Protein 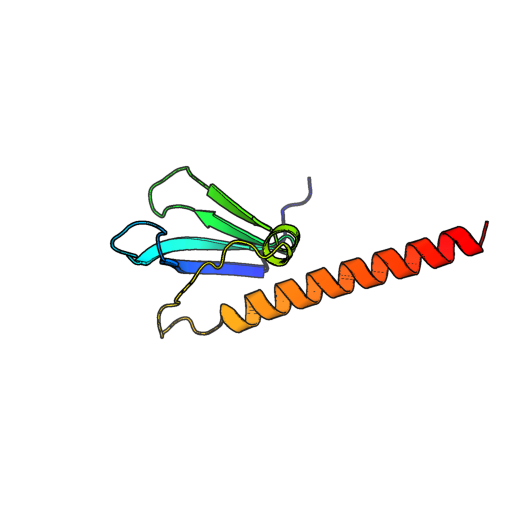AF-A0A091K7I7-F1 (afdb_monomer_lite)

Sequence (100 aa):
MSPEKVLREGVLEKRSGGLLQLWKKKRCLLTEKGLQLSEPKGSRRKELSFSRLKAGDHEIDFRCAQEDPGWNAEITMGLVRFKNQQAMQLVRARHSCRAG

Organism: Colius striatus (NCBI:txid57412)

Foldseek 3Di:
DPPFDFLDWDWKWKQDPDPVRDTAIWTWTQTLQAIWTHHPPDPDIDGDGLVNVPVPDDDIDIDDDPVDPDVVVSRVVSNVSNVVVVVVVVVVVVVVVVVD

Structure (mmCIF, N/CA/C/O backbone):
data_AF-A0A091K7I7-F1
#
_entry.id   AF-A0A091K7I7-F1
#
loop_
_atom_site.group_PDB
_atom_site.id
_atom_site.type_symbol
_atom_site.label_atom_id
_atom_site.label_alt_id
_atom_site.label_comp_id
_atom_site.label_asym_id
_atom_site.label_entity_id
_atom_site.label_seq_id
_atom_site.pdbx_PDB_ins_code
_atom_site.Cartn_x
_atom_site.Cartn_y
_atom_site.Cartn_z
_atom_site.occupancy
_atom_site.B_iso_or_equiv
_atom_site.auth_seq_id
_atom_site.auth_comp_id
_atom_site.auth_asym_id
_atom_site.auth_atom_id
_atom_site.pdbx_PDB_model_num
ATOM 1 N N . MET A 1 1 ? -9.934 8.476 -19.874 1.00 41.81 1 MET A N 1
ATOM 2 C CA . MET A 1 1 ? -9.198 7.971 -18.695 1.00 41.81 1 MET A CA 1
ATOM 3 C C . MET A 1 1 ? -9.710 6.568 -18.426 1.00 41.81 1 MET A C 1
ATOM 5 O O . MET A 1 1 ? -10.864 6.437 -18.045 1.00 41.81 1 MET A O 1
ATOM 9 N N . SER A 1 2 ? -8.934 5.526 -18.730 1.00 51.44 2 SER A N 1
ATOM 10 C CA . SER A 1 2 ? -9.323 4.157 -18.369 1.00 51.44 2 SER A CA 1
ATOM 11 C C . SER A 1 2 ? -9.383 4.035 -16.841 1.00 51.44 2 SER A C 1
ATOM 13 O O . SER A 1 2 ? -8.525 4.625 -16.175 1.00 51.44 2 SER A O 1
ATOM 15 N N . PRO A 1 3 ? -10.360 3.309 -16.273 1.00 68.94 3 PRO A N 1
ATOM 16 C CA . PRO A 1 3 ? -10.424 3.102 -14.832 1.00 68.94 3 PRO A CA 1
ATOM 17 C C . PRO A 1 3 ? -9.126 2.449 -14.338 1.00 68.94 3 PRO A C 1
ATOM 19 O O . PRO A 1 3 ? -8.584 1.547 -14.978 1.00 68.94 3 PRO A O 1
ATOM 22 N N . GLU A 1 4 ? -8.589 2.959 -13.230 1.00 80.75 4 GLU A N 1
ATOM 23 C CA . GLU A 1 4 ? -7.355 2.448 -12.637 1.00 80.75 4 GLU A CA 1
ATOM 24 C C . GLU A 1 4 ? -7.582 1.015 -12.144 1.00 80.75 4 GLU A C 1
ATOM 26 O O . GLU A 1 4 ? -8.516 0.750 -11.386 1.00 80.75 4 GLU A O 1
ATOM 31 N N . LYS A 1 5 ? -6.741 0.076 -12.591 1.00 88.94 5 LYS A N 1
ATOM 32 C CA . LYS A 1 5 ? -6.875 -1.331 -12.220 1.00 88.94 5 LYS A CA 1
ATOM 33 C C . LYS A 1 5 ? -6.562 -1.510 -10.735 1.00 88.94 5 LYS A C 1
ATOM 35 O O . LYS A 1 5 ? -5.422 -1.325 -10.304 1.00 88.94 5 LYS A O 1
ATOM 40 N N . VAL A 1 6 ? -7.578 -1.901 -9.973 1.00 92.88 6 VAL A N 1
ATOM 41 C CA . VAL A 1 6 ? -7.441 -2.280 -8.565 1.00 92.88 6 VAL A CA 1
ATOM 42 C C . VAL A 1 6 ? -6.942 -3.721 -8.500 1.00 92.88 6 VAL A C 1
ATOM 44 O O . VAL A 1 6 ? -7.554 -4.628 -9.058 1.00 92.88 6 VAL A O 1
ATOM 47 N N . LEU A 1 7 ? -5.798 -3.919 -7.849 1.00 93.00 7 LEU A N 1
ATOM 48 C CA . LEU A 1 7 ? -5.190 -5.227 -7.604 1.00 93.00 7 LEU A CA 1
ATOM 49 C C . LEU A 1 7 ? -5.729 -5.859 -6.316 1.00 93.00 7 LEU A C 1
ATOM 51 O O . LEU A 1 7 ? -5.906 -7.070 -6.258 1.00 93.00 7 LEU A O 1
ATOM 55 N N . ARG A 1 8 ? -5.990 -5.039 -5.290 1.00 93.06 8 ARG A N 1
ATOM 56 C CA . ARG A 1 8 ? -6.600 -5.459 -4.022 1.00 93.06 8 ARG A CA 1
ATOM 57 C C . ARG A 1 8 ? -7.302 -4.284 -3.351 1.00 93.06 8 ARG A C 1
ATOM 59 O O . ARG A 1 8 ? -6.792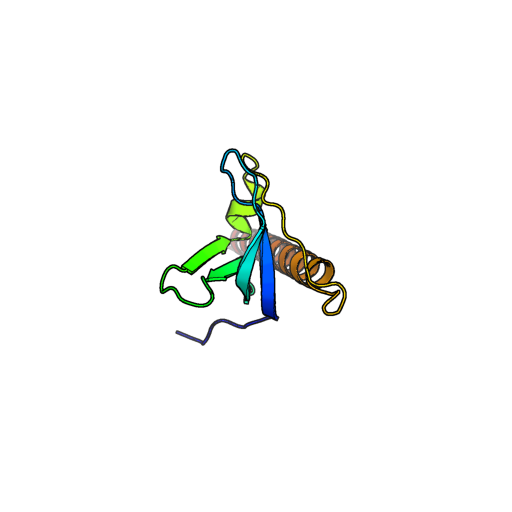 -3.164 -3.377 1.00 93.06 8 ARG A O 1
ATOM 66 N N . GLU A 1 9 ? -8.418 -4.560 -2.692 1.00 92.94 9 GLU A N 1
ATOM 67 C CA . GLU A 1 9 ? -9.117 -3.638 -1.797 1.00 92.94 9 GLU A CA 1
ATOM 68 C C . GLU A 1 9 ? -9.253 -4.259 -0.401 1.00 92.94 9 GLU A C 1
ATOM 70 O O . GLU A 1 9 ? -9.334 -5.478 -0.266 1.00 92.94 9 GLU A O 1
ATOM 75 N N . GLY A 1 10 ? -9.260 -3.428 0.642 1.00 91.50 10 GLY A N 1
ATOM 76 C CA . GLY A 1 10 ? -9.543 -3.871 2.008 1.00 91.50 10 GLY A CA 1
ATOM 77 C C . GLY A 1 10 ? -9.079 -2.871 3.060 1.00 91.50 10 GLY A C 1
ATOM 78 O O . GLY A 1 10 ? -9.053 -1.661 2.817 1.00 91.50 10 GLY A O 1
ATOM 79 N N . VAL A 1 11 ? -8.739 -3.361 4.253 1.00 91.31 11 VAL A N 1
ATOM 80 C CA . VAL A 1 11 ? -8.394 -2.517 5.406 1.00 91.31 11 VAL A CA 1
ATOM 81 C C . VAL A 1 11 ? -7.017 -2.876 5.951 1.00 91.31 11 VAL A C 1
ATOM 83 O O . VAL A 1 11 ? -6.746 -4.029 6.264 1.00 91.31 11 VAL A O 1
ATOM 86 N N . LEU A 1 12 ? -6.177 -1.858 6.140 1.00 92.25 12 LEU A N 1
ATOM 87 C CA . LEU A 1 12 ? -4.921 -1.965 6.883 1.00 92.25 12 LEU A CA 1
ATOM 88 C C . LEU A 1 12 ? -4.919 -0.996 8.055 1.00 92.25 12 LEU A C 1
ATOM 90 O O . LEU A 1 12 ? -5.492 0.094 7.995 1.00 92.25 12 LEU A O 1
ATOM 94 N N . GLU A 1 13 ? -4.218 -1.353 9.119 1.00 92.44 13 GLU A N 1
ATOM 95 C CA . GLU A 1 13 ? -3.904 -0.420 10.187 1.00 92.44 13 GLU A CA 1
ATOM 96 C C . GLU A 1 13 ? -2.530 0.190 9.940 1.00 92.44 13 GLU A C 1
ATOM 98 O O . GLU A 1 13 ? -1.527 -0.515 9.872 1.00 92.44 13 GLU A O 1
ATOM 103 N N . LYS A 1 14 ? -2.485 1.517 9.809 1.00 91.88 14 LYS A N 1
ATOM 104 C CA . LYS A 1 14 ? -1.244 2.270 9.620 1.00 91.88 14 LYS A CA 1
ATOM 105 C C . LYS A 1 14 ? -0.762 2.821 10.954 1.00 91.88 14 LYS A C 1
ATOM 107 O O . LYS A 1 14 ? -1.550 3.464 11.660 1.00 91.88 14 LYS A O 1
ATOM 112 N N . ARG A 1 15 ? 0.529 2.679 11.250 1.00 92.38 15 ARG A N 1
ATOM 113 C CA . ARG A 1 15 ? 1.152 3.347 12.398 1.00 92.38 15 ARG A CA 1
ATOM 114 C C . ARG A 1 15 ? 1.215 4.859 12.164 1.00 92.38 15 ARG A C 1
ATOM 116 O O . ARG A 1 15 ? 1.554 5.336 11.072 1.00 92.38 15 ARG A O 1
ATOM 123 N N . SER A 1 16 ? 0.794 5.643 13.151 1.00 88.94 16 SER A N 1
ATOM 124 C CA . SER A 1 16 ? 0.891 7.107 13.115 1.00 88.94 16 SER A CA 1
ATOM 125 C C . SER A 1 16 ? 2.287 7.574 13.523 1.00 88.94 16 SER A C 1
ATOM 127 O O . SER A 1 16 ? 2.896 6.964 14.383 1.00 88.94 16 SER A O 1
ATOM 129 N N . GLY A 1 17 ? 2.778 8.669 12.936 1.00 86.62 17 GLY A N 1
ATOM 130 C CA . GLY A 1 17 ? 4.109 9.219 13.241 1.00 86.62 17 GLY A CA 1
ATOM 131 C C . GLY A 1 17 ? 4.155 10.139 14.468 1.00 86.62 17 GLY A C 1
ATOM 132 O O . GLY A 1 17 ? 5.103 10.896 14.614 1.00 86.62 17 GLY A O 1
ATOM 133 N N . GLY A 1 18 ? 3.105 10.152 15.296 1.00 87.62 18 GLY A N 1
ATOM 134 C CA . GLY A 1 18 ? 3.048 10.975 16.510 1.00 87.62 18 GLY A CA 1
ATOM 135 C C . GLY A 1 18 ? 3.693 10.280 17.711 1.00 87.62 18 GLY A C 1
ATOM 136 O O . GLY A 1 18 ? 3.982 9.089 17.650 1.00 87.62 18 GLY A O 1
ATOM 137 N N . LEU A 1 19 ? 3.844 10.997 18.828 1.00 92.75 19 LEU A N 1
ATOM 138 C CA . LEU A 1 19 ? 4.481 10.493 20.059 1.00 92.75 19 LEU A CA 1
ATOM 139 C C . LEU A 1 19 ? 3.931 9.133 20.529 1.00 92.75 19 LEU A C 1
ATOM 141 O O . LEU A 1 19 ? 4.690 8.266 20.939 1.00 92.75 19 LEU A O 1
ATOM 145 N N . LEU A 1 20 ? 2.615 8.929 20.420 1.00 92.69 20 LEU A N 1
ATOM 146 C CA . LEU A 1 20 ? 1.942 7.709 20.881 1.00 92.69 20 LEU A CA 1
ATOM 147 C C . LEU A 1 20 ? 1.994 6.536 19.886 1.00 92.69 20 LEU A C 1
ATOM 149 O O . LEU A 1 20 ? 1.509 5.459 20.213 1.00 92.69 20 LEU A O 1
ATOM 153 N N . GLN A 1 21 ? 2.496 6.740 18.660 1.00 91.19 21 GLN A N 1
ATOM 154 C CA . GLN A 1 21 ? 2.648 5.695 17.631 1.00 91.19 21 GLN A CA 1
ATOM 155 C C . GLN A 1 21 ? 1.408 4.790 17.444 1.00 91.19 21 GLN A C 1
ATOM 157 O O . GLN A 1 21 ? 1.504 3.587 17.213 1.00 91.19 21 GLN A O 1
ATOM 162 N N . LEU A 1 22 ? 0.207 5.376 17.526 1.00 92.62 22 LEU A N 1
ATOM 163 C CA . LEU A 1 22 ? -1.060 4.638 17.482 1.00 92.62 22 LEU A CA 1
ATOM 164 C C . LEU A 1 22 ? -1.329 4.029 16.103 1.00 92.62 22 LEU A C 1
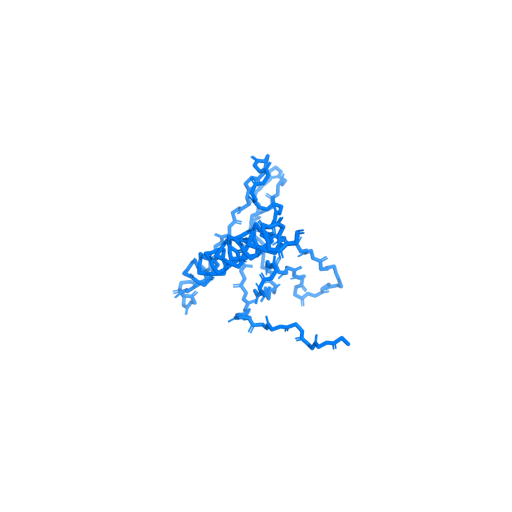ATOM 166 O O . LEU A 1 22 ? -1.025 4.644 15.074 1.00 92.62 22 LEU A O 1
ATOM 170 N N . TRP A 1 23 ? -2.000 2.879 16.093 1.00 92.94 23 TRP A N 1
ATOM 171 C CA . TRP A 1 23 ? -2.481 2.198 14.893 1.00 92.94 23 TRP A CA 1
ATOM 172 C C . TRP A 1 23 ? -3.863 2.711 14.495 1.00 92.94 23 TRP A C 1
ATOM 174 O O . TRP A 1 23 ? -4.773 2.784 15.319 1.00 92.94 23 TRP A O 1
ATOM 184 N N . LYS A 1 24 ? -4.030 3.096 13.227 1.00 91.00 24 LYS A N 1
ATOM 185 C CA . LYS A 1 24 ? -5.297 3.634 12.712 1.00 91.00 24 LYS A CA 1
ATOM 186 C C . LYS A 1 24 ? -5.739 2.865 11.478 1.00 91.00 24 LYS A C 1
ATOM 188 O O . LYS A 1 24 ? -4.996 2.823 10.498 1.00 91.00 24 LYS A O 1
ATOM 193 N N . LYS A 1 25 ? -6.967 2.342 11.499 1.00 91.38 25 LYS A N 1
ATOM 194 C CA . LYS A 1 25 ? -7.601 1.695 10.341 1.00 91.38 25 LYS A CA 1
ATOM 195 C C . LYS A 1 25 ? -7.688 2.662 9.158 1.00 91.38 25 LYS A C 1
ATOM 197 O O . LYS A 1 25 ? -8.091 3.816 9.318 1.00 91.38 25 LYS A O 1
ATOM 202 N N . LYS A 1 26 ? -7.319 2.179 7.977 1.00 92.06 26 LYS A N 1
ATOM 203 C CA . LYS A 1 26 ? -7.424 2.856 6.683 1.00 92.06 26 LYS A CA 1
ATOM 204 C C . LYS A 1 26 ? -8.108 1.922 5.706 1.00 92.06 26 LYS A C 1
ATOM 206 O O . LYS A 1 26 ? -7.813 0.732 5.695 1.00 92.06 26 LYS A O 1
ATOM 211 N N . ARG A 1 27 ? -8.981 2.474 4.868 1.00 92.69 27 ARG A N 1
ATOM 212 C CA . ARG A 1 27 ? -9.394 1.791 3.643 1.00 92.69 27 ARG A CA 1
ATOM 213 C C . ARG A 1 27 ? -8.270 1.904 2.627 1.00 92.69 27 ARG A C 1
ATOM 215 O O . ARG A 1 27 ? -7.729 2.996 2.427 1.00 92.69 27 ARG A O 1
ATOM 222 N N . CYS A 1 28 ? -7.933 0.780 2.024 1.00 92.94 28 CYS A N 1
ATOM 223 C CA . CYS A 1 28 ? -6.754 0.597 1.206 1.00 92.94 28 CYS A CA 1
ATOM 224 C C . CYS A 1 28 ? -7.153 0.104 -0.179 1.00 92.94 28 CYS A C 1
ATOM 226 O O . CYS A 1 28 ? -7.883 -0.876 -0.297 1.00 92.94 28 CYS A O 1
ATOM 228 N N . LEU A 1 29 ? -6.627 0.766 -1.207 1.00 94.25 29 LEU A N 1
ATOM 229 C CA . LEU A 1 29 ? -6.708 0.322 -2.594 1.00 94.25 29 LEU A CA 1
ATOM 230 C C . LEU A 1 29 ? -5.288 0.169 -3.124 1.00 94.25 29 LEU A C 1
ATOM 232 O O . LEU A 1 29 ? -4.544 1.148 -3.208 1.00 94.25 29 LEU A O 1
ATOM 236 N N . LEU A 1 30 ? -4.905 -1.060 -3.446 1.00 94.56 30 LEU A N 1
ATOM 237 C CA . LEU A 1 30 ? -3.657 -1.355 -4.130 1.00 94.56 30 LEU A CA 1
ATOM 238 C C . LEU A 1 30 ? -3.896 -1.282 -5.635 1.00 94.56 30 LEU A C 1
ATOM 240 O O . LEU A 1 30 ? -4.761 -1.982 -6.158 1.00 94.56 30 LEU A O 1
ATOM 244 N N . THR A 1 31 ? -3.111 -0.470 -6.329 1.00 94.44 31 THR A N 1
ATOM 245 C CA . THR A 1 31 ? -3.141 -0.330 -7.787 1.00 94.44 31 THR A CA 1
ATOM 246 C C . THR A 1 31 ? -1.761 -0.622 -8.367 1.00 94.44 31 THR A C 1
ATOM 248 O O . THR A 1 31 ? -0.791 -0.849 -7.642 1.00 94.44 31 THR A O 1
ATOM 251 N N . GLU A 1 32 ? -1.642 -0.602 -9.693 1.00 91.25 32 GLU A N 1
ATOM 252 C CA . GLU A 1 32 ? -0.343 -0.752 -10.363 1.00 91.25 32 GLU A CA 1
ATOM 253 C C . GLU A 1 32 ? 0.630 0.404 -10.060 1.00 91.25 32 GLU A C 1
ATOM 255 O O . GLU A 1 32 ? 1.841 0.249 -10.219 1.00 91.25 32 GLU A O 1
ATOM 260 N N . LYS A 1 33 ? 0.124 1.554 -9.592 1.00 90.88 33 LYS A N 1
ATOM 261 C CA . LYS A 1 33 ? 0.933 2.736 -9.258 1.00 90.88 33 LYS A CA 1
ATOM 262 C C . LYS A 1 33 ? 1.391 2.760 -7.802 1.00 90.88 33 LYS A C 1
ATOM 264 O O . LYS A 1 33 ? 2.424 3.364 -7.499 1.00 90.88 33 LYS A O 1
ATOM 269 N N . GLY A 1 34 ? 0.645 2.125 -6.900 1.00 92.88 34 GLY A N 1
ATOM 270 C CA . GLY A 1 34 ? 0.968 2.087 -5.479 1.00 92.88 34 GLY A CA 1
ATOM 271 C C . GLY A 1 34 ? -0.240 1.829 -4.588 1.00 92.88 34 GLY A C 1
ATOM 272 O O . GLY A 1 34 ? -1.242 1.258 -5.010 1.00 92.88 34 GLY A O 1
ATOM 273 N N . LEU A 1 35 ? -0.130 2.246 -3.327 1.00 93.25 35 LEU A N 1
ATOM 274 C CA . LEU A 1 35 ? -1.149 2.031 -2.303 1.00 93.25 35 LEU A CA 1
ATOM 275 C C . LEU A 1 35 ? -1.863 3.344 -1.969 1.00 93.25 35 LEU A C 1
ATOM 277 O O . LEU A 1 35 ? -1.256 4.288 -1.459 1.00 93.25 35 LEU A O 1
ATOM 281 N N . GLN A 1 36 ? -3.168 3.402 -2.210 1.00 93.62 36 GLN A N 1
ATOM 282 C CA . GLN A 1 36 ? -4.016 4.514 -1.795 1.00 93.62 36 GLN A CA 1
ATOM 283 C C . GLN A 1 36 ? -4.623 4.215 -0.423 1.00 93.62 36 GLN A C 1
ATOM 285 O O . GLN A 1 36 ? -5.208 3.158 -0.203 1.00 93.62 36 GLN A O 1
ATOM 290 N N . LEU A 1 37 ? -4.501 5.166 0.498 1.00 92.88 37 LEU A N 1
ATOM 291 C CA . LEU A 1 37 ? -5.020 5.106 1.859 1.00 92.88 37 LEU A CA 1
ATOM 292 C C . LEU A 1 37 ? -6.106 6.162 2.031 1.00 92.88 37 LEU A C 1
ATOM 294 O O . LEU A 1 37 ? -5.883 7.333 1.729 1.00 92.88 37 LEU A O 1
ATOM 298 N N . SER A 1 38 ? -7.257 5.785 2.572 1.00 92.81 38 SER A N 1
ATOM 299 C CA . SER A 1 38 ? -8.332 6.716 2.918 1.00 92.81 38 SER A CA 1
ATOM 300 C C . SER A 1 38 ? -8.862 6.458 4.323 1.00 92.81 38 SER A C 1
ATOM 302 O O . SER A 1 38 ? -8.807 5.340 4.842 1.00 92.81 38 SER A O 1
ATOM 304 N N . GLU A 1 39 ? -9.352 7.512 4.971 1.00 86.50 39 GLU A N 1
ATOM 305 C CA . GLU A 1 39 ? -10.017 7.368 6.265 1.00 86.50 39 GLU A CA 1
ATOM 306 C C . GLU A 1 39 ? -11.371 6.653 6.101 1.00 86.50 39 GLU A C 1
ATOM 308 O O . GLU A 1 39 ? -12.123 6.969 5.174 1.00 86.50 39 GLU A O 1
ATOM 313 N N . PRO A 1 40 ? -11.760 5.758 7.030 1.00 78.00 40 PRO A N 1
ATOM 314 C CA . PRO A 1 40 ? -13.067 5.104 6.996 1.00 78.00 40 PRO A CA 1
ATOM 315 C C . PRO A 1 40 ? -14.270 6.064 7.046 1.00 78.00 40 PRO A C 1
ATOM 317 O O . PRO A 1 40 ? -15.369 5.712 6.620 1.00 78.00 40 PRO A O 1
ATOM 320 N N . LYS A 1 41 ? -14.078 7.282 7.559 1.00 78.38 41 LYS A N 1
ATOM 321 C CA . LYS A 1 41 ? -15.126 8.308 7.688 1.00 78.38 41 LYS A CA 1
ATOM 322 C C . LYS A 1 41 ? -14.684 9.687 7.178 1.00 78.38 41 LYS A C 1
ATOM 324 O O . LYS A 1 41 ? -15.260 10.691 7.572 1.00 78.38 41 LYS A O 1
ATOM 329 N N . GLY A 1 42 ? -13.637 9.761 6.352 1.00 71.44 42 GLY A N 1
ATOM 330 C CA . GLY A 1 42 ? -13.072 11.038 5.905 1.00 71.44 42 GLY A CA 1
ATOM 331 C C . GLY A 1 42 ? -12.813 11.090 4.404 1.00 71.44 42 GLY A C 1
ATOM 332 O O . GLY A 1 42 ? -12.603 10.066 3.762 1.00 71.44 42 GLY A O 1
ATOM 333 N N . SER A 1 43 ? -12.783 12.307 3.858 1.00 73.19 43 SER A N 1
ATOM 334 C CA . SER A 1 43 ? -12.482 12.579 2.445 1.00 73.19 43 SER A CA 1
ATOM 335 C C . SER A 1 43 ? -10.984 12.554 2.125 1.00 73.19 43 SER A C 1
ATOM 337 O O . SER A 1 43 ? -10.592 12.511 0.959 1.00 73.19 43 SER A O 1
ATOM 339 N N . ARG A 1 44 ? -10.116 12.575 3.147 1.00 80.31 44 ARG A N 1
ATOM 340 C CA . ARG A 1 44 ? -8.666 12.634 2.951 1.00 80.31 44 ARG A CA 1
ATOM 341 C C . ARG A 1 44 ? -8.148 11.289 2.433 1.00 80.31 44 ARG A C 1
ATOM 343 O O . ARG A 1 44 ? -8.113 10.299 3.167 1.00 80.31 44 ARG A O 1
ATOM 350 N N . ARG A 1 45 ? -7.705 11.290 1.174 1.00 86.19 45 ARG A N 1
ATOM 351 C CA . ARG A 1 45 ? -6.985 10.193 0.518 1.00 86.19 45 ARG A CA 1
ATOM 352 C C . ARG A 1 45 ? -5.500 10.546 0.420 1.00 86.19 45 ARG A C 1
ATOM 354 O O . ARG A 1 45 ? -5.150 11.681 0.108 1.00 86.19 45 ARG A O 1
ATOM 361 N N . LYS A 1 46 ? -4.623 9.589 0.703 1.00 89.38 46 LYS A N 1
ATOM 362 C CA . LYS A 1 46 ? -3.171 9.714 0.552 1.00 89.38 46 LYS A CA 1
ATOM 363 C C . LYS A 1 46 ? -2.655 8.565 -0.296 1.00 89.38 46 LYS A C 1
ATOM 365 O O . LYS A 1 46 ? -2.953 7.415 -0.007 1.00 89.38 46 LYS A O 1
ATOM 370 N N . GLU A 1 47 ? -1.867 8.882 -1.312 1.00 90.62 47 GLU A N 1
ATOM 371 C CA . GLU A 1 47 ? -1.239 7.890 -2.177 1.00 90.62 47 GLU A CA 1
ATOM 372 C C . GLU A 1 47 ? 0.225 7.676 -1.785 1.00 90.62 47 GLU A C 1
ATOM 374 O O . GLU A 1 47 ? 0.999 8.626 -1.618 1.00 90.62 47 GLU A O 1
ATOM 379 N N . LEU A 1 48 ? 0.589 6.408 -1.632 1.00 90.44 48 LEU A N 1
ATOM 380 C CA . LEU A 1 48 ? 1.951 5.926 -1.469 1.00 90.44 48 LEU A CA 1
ATOM 381 C C . LEU A 1 48 ? 2.361 5.256 -2.780 1.00 90.44 48 LEU A C 1
ATOM 383 O O . LEU A 1 48 ? 2.161 4.056 -2.966 1.00 90.44 48 LEU A O 1
ATOM 387 N N . SER A 1 49 ? 2.883 6.048 -3.715 1.00 90.94 49 SER A N 1
ATOM 388 C CA . SER A 1 49 ? 3.300 5.525 -5.015 1.00 90.94 49 SER A CA 1
ATOM 389 C C . SER A 1 49 ? 4.546 4.650 -4.884 1.00 90.94 49 SER A C 1
ATOM 391 O O . SER A 1 49 ? 5.458 4.953 -4.107 1.00 90.94 49 SER A O 1
ATOM 393 N N . PHE A 1 50 ? 4.630 3.590 -5.688 1.00 89.94 50 PHE A N 1
ATOM 394 C CA . PHE A 1 50 ? 5.801 2.712 -5.710 1.00 89.94 50 PHE A CA 1
ATOM 395 C C . PHE A 1 50 ? 7.087 3.454 -6.081 1.00 89.94 50 PHE A C 1
ATOM 397 O O . PHE A 1 50 ? 8.156 3.100 -5.589 1.00 89.94 50 PHE A O 1
ATOM 404 N N . SER A 1 51 ? 6.996 4.515 -6.887 1.00 87.31 51 SER A N 1
ATOM 405 C CA . SER A 1 51 ? 8.131 5.390 -7.191 1.00 87.31 51 SER A CA 1
ATOM 406 C C . SER A 1 51 ? 8.690 6.063 -5.934 1.00 87.31 51 SER A C 1
ATOM 408 O O . SER A 1 51 ? 9.903 6.118 -5.760 1.00 87.31 51 SER A O 1
ATOM 410 N N . ARG A 1 52 ? 7.817 6.553 -5.039 1.00 82.44 52 ARG A N 1
ATOM 411 C CA . ARG A 1 52 ? 8.217 7.287 -3.827 1.00 82.44 52 ARG A CA 1
ATOM 412 C C . ARG A 1 52 ? 8.649 6.356 -2.695 1.00 82.44 52 ARG A C 1
ATOM 414 O O . ARG A 1 52 ? 9.529 6.722 -1.927 1.00 82.44 52 ARG A O 1
ATOM 421 N N . LEU A 1 53 ? 8.097 5.143 -2.631 1.00 75.38 53 LEU A N 1
ATOM 422 C CA . LEU A 1 53 ? 8.521 4.119 -1.665 1.00 75.38 53 LEU A CA 1
ATOM 423 C C . LEU A 1 53 ? 9.993 3.702 -1.837 1.00 75.38 53 LEU A C 1
ATOM 425 O O . LEU A 1 53 ? 10.588 3.185 -0.902 1.00 75.38 53 LEU A O 1
ATOM 429 N N . LYS A 1 54 ? 10.603 3.953 -3.003 1.00 64.62 54 LYS A N 1
ATOM 430 C CA . LYS A 1 54 ? 12.034 3.708 -3.230 1.00 64.62 54 LYS A CA 1
ATOM 431 C C . LYS A 1 54 ? 12.965 4.804 -2.705 1.00 64.62 54 LYS A C 1
ATOM 433 O O . LYS A 1 54 ? 14.162 4.559 -2.633 1.00 64.62 54 LYS A O 1
ATOM 438 N N . ALA A 1 55 ? 12.446 5.992 -2.395 1.00 59.72 55 ALA A N 1
ATOM 439 C CA . ALA A 1 55 ? 13.257 7.177 -2.104 1.00 59.72 55 ALA A CA 1
ATOM 440 C C . ALA A 1 55 ? 13.695 7.302 -0.630 1.00 59.72 55 ALA A C 1
ATOM 442 O O . ALA A 1 55 ? 14.365 8.259 -0.281 1.00 59.72 55 ALA A O 1
ATOM 443 N N . GLY A 1 56 ? 13.358 6.324 0.217 1.00 61.09 56 GLY A N 1
ATOM 444 C CA . GLY A 1 56 ? 14.230 5.912 1.321 1.00 61.09 56 GLY A CA 1
ATOM 445 C C . GLY A 1 56 ? 14.241 6.695 2.634 1.00 61.09 56 GLY A C 1
ATOM 446 O O . GLY A 1 56 ? 14.834 6.179 3.569 1.00 61.09 56 GLY A O 1
ATOM 447 N N . ASP A 1 57 ? 13.570 7.838 2.780 1.00 58.66 57 ASP A N 1
ATOM 448 C CA . ASP A 1 57 ? 13.751 8.610 4.029 1.00 58.66 57 ASP A CA 1
ATOM 449 C C . ASP A 1 57 ? 12.716 8.329 5.129 1.00 58.66 57 ASP A C 1
ATOM 451 O O . ASP A 1 57 ? 12.886 8.787 6.255 1.00 58.66 57 ASP A O 1
ATOM 455 N N . HIS A 1 58 ? 11.613 7.632 4.835 1.00 69.69 58 HIS A N 1
ATOM 456 C CA . HIS A 1 58 ? 10.546 7.375 5.813 1.00 69.69 58 HIS A CA 1
ATOM 457 C C . HIS A 1 58 ? 9.948 5.974 5.655 1.00 69.69 58 HIS A C 1
ATOM 459 O O . HIS A 1 58 ? 9.258 5.685 4.674 1.00 69.69 58 HIS A O 1
ATOM 465 N N . GLU A 1 59 ? 10.151 5.133 6.667 1.00 79.31 59 GLU A N 1
ATOM 466 C CA . GLU A 1 59 ? 9.459 3.855 6.811 1.00 79.31 59 GLU A CA 1
ATOM 467 C C . GLU A 1 59 ? 8.025 4.071 7.324 1.00 79.31 59 GLU A C 1
ATOM 469 O O . GLU A 1 59 ? 7.747 4.965 8.130 1.00 79.31 59 GLU A O 1
ATOM 474 N N . ILE A 1 60 ? 7.078 3.278 6.815 1.00 84.88 60 ILE A N 1
ATOM 475 C CA . ILE A 1 60 ? 5.682 3.304 7.257 1.00 84.88 60 ILE A CA 1
ATOM 476 C C . ILE A 1 60 ? 5.245 1.880 7.560 1.00 84.88 60 ILE A C 1
ATOM 478 O O . ILE A 1 60 ? 5.109 1.068 6.648 1.00 84.88 60 ILE A O 1
ATOM 482 N N . ASP A 1 61 ? 4.918 1.625 8.821 1.00 89.56 61 ASP A N 1
ATOM 483 C CA . ASP A 1 61 ? 4.435 0.318 9.2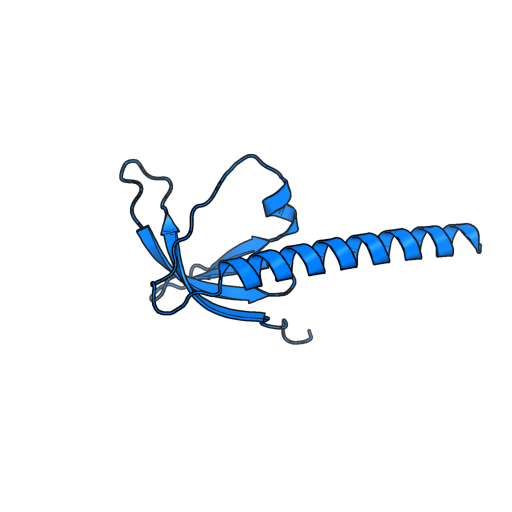41 1.00 89.56 61 ASP A CA 1
ATOM 484 C C . ASP A 1 61 ? 2.938 0.154 9.019 1.00 89.56 61 ASP A C 1
ATOM 486 O O . ASP A 1 61 ? 2.112 1.029 9.333 1.00 89.56 61 ASP A O 1
ATOM 490 N N . PHE A 1 62 ? 2.606 -1.036 8.536 1.00 91.31 62 PHE A N 1
ATOM 491 C CA . PHE A 1 62 ? 1.251 -1.521 8.379 1.00 91.31 62 PHE A CA 1
ATOM 492 C C . PHE A 1 62 ? 1.099 -2.845 9.113 1.00 91.31 62 PHE A C 1
ATOM 494 O O . PHE A 1 62 ? 2.009 -3.669 9.122 1.00 91.31 62 PHE A O 1
ATOM 501 N N . ARG A 1 63 ? -0.086 -3.068 9.677 1.00 90.25 63 ARG A N 1
ATOM 502 C CA . ARG A 1 63 ? -0.519 -4.386 10.140 1.00 90.25 63 ARG A CA 1
ATOM 503 C C . ARG A 1 63 ? -1.873 -4.729 9.525 1.00 90.25 63 ARG A C 1
ATOM 505 O O . ARG A 1 63 ? -2.699 -3.842 9.290 1.00 90.25 63 ARG A O 1
ATOM 512 N N . CYS A 1 64 ? -2.070 -6.009 9.235 1.00 85.06 64 CYS A N 1
ATOM 513 C CA . CYS A 1 64 ? -3.342 -6.564 8.783 1.00 85.06 64 CYS A CA 1
ATOM 514 C C . CYS A 1 64 ? -4.037 -7.277 9.948 1.00 85.06 64 CYS A C 1
ATOM 516 O O . CYS A 1 64 ? -3.387 -7.678 10.916 1.00 85.06 64 CYS A O 1
ATOM 518 N N . ALA A 1 65 ? -5.361 -7.417 9.865 1.00 75.50 65 ALA A N 1
ATOM 519 C CA . ALA A 1 65 ? -6.068 -8.342 10.742 1.00 75.50 65 ALA A CA 1
ATOM 520 C C . ALA A 1 65 ? -5.620 -9.773 10.409 1.00 75.50 65 ALA A C 1
ATOM 522 O O . ALA A 1 65 ? -5.391 -10.088 9.243 1.00 75.50 65 ALA A O 1
ATOM 523 N N . GLN A 1 66 ? -5.508 -10.635 11.421 1.00 66.56 66 GLN A N 1
ATOM 524 C CA . GLN A 1 66 ? -5.012 -12.009 11.266 1.00 66.56 66 GLN A CA 1
ATOM 525 C C . GLN A 1 66 ? -5.853 -12.847 10.281 1.00 66.56 66 GLN A C 1
ATOM 527 O O . GLN A 1 66 ? -5.352 -13.799 9.694 1.00 66.56 66 GLN A O 1
ATOM 532 N N . GLU A 1 67 ? -7.105 -12.445 10.065 1.00 66.62 67 GLU A N 1
ATOM 533 C CA . GLU A 1 67 ? -8.084 -13.064 9.166 1.00 66.62 67 GLU A CA 1
ATOM 534 C C . GLU A 1 67 ? -7.972 -12.592 7.699 1.00 66.62 67 GLU A C 1
ATOM 536 O O . GLU A 1 67 ? -8.604 -13.175 6.824 1.00 66.62 67 GLU A O 1
ATOM 541 N N . ASP A 1 68 ? -7.141 -11.581 7.401 1.00 72.19 68 ASP A N 1
ATOM 542 C CA . ASP A 1 68 ? -6.852 -11.103 6.034 1.00 72.19 68 ASP A CA 1
ATOM 543 C C . ASP A 1 68 ? -5.337 -11.166 5.691 1.00 72.19 68 ASP A C 1
ATOM 545 O O . ASP A 1 68 ? -4.708 -10.147 5.359 1.00 72.19 68 ASP A O 1
ATOM 549 N N . PRO A 1 69 ? -4.695 -12.353 5.787 1.00 67.12 69 PRO A N 1
ATOM 550 C CA . PRO A 1 69 ? -3.278 -12.523 5.499 1.00 67.12 69 PRO A CA 1
ATOM 551 C C . PRO A 1 69 ? -3.059 -12.593 3.983 1.00 67.12 69 PRO A C 1
ATOM 553 O O . PRO A 1 69 ? -3.186 -13.630 3.342 1.00 67.12 69 PRO A O 1
ATOM 556 N N . GLY A 1 70 ? -2.711 -11.468 3.369 1.00 88.06 70 GLY A N 1
ATOM 557 C CA . GLY A 1 70 ? -2.309 -11.465 1.956 1.00 88.06 70 GLY A CA 1
ATOM 558 C C . GLY A 1 70 ? -1.773 -10.137 1.443 1.00 88.06 70 GLY A C 1
ATOM 559 O O . GLY A 1 70 ? -1.141 -10.089 0.389 1.00 88.06 70 GLY A O 1
ATOM 560 N N . TRP A 1 71 ? -1.958 -9.061 2.206 1.00 91.88 71 TRP A N 1
ATOM 561 C CA . TRP A 1 71 ? -1.460 -7.735 1.857 1.00 91.88 71 TRP A CA 1
ATOM 562 C C . TRP A 1 71 ? 0.041 -7.701 1.579 1.00 91.88 71 TRP A C 1
ATOM 564 O O . TRP A 1 71 ? 0.449 -7.112 0.583 1.00 91.88 71 TRP A O 1
ATOM 574 N N . ASN A 1 72 ? 0.859 -8.376 2.390 1.00 89.19 72 ASN A N 1
ATOM 575 C CA . ASN A 1 72 ? 2.308 -8.409 2.179 1.00 89.19 72 ASN A CA 1
ATOM 576 C C . ASN A 1 72 ? 2.681 -9.027 0.826 1.00 89.19 72 ASN A C 1
ATOM 578 O O . ASN A 1 72 ? 3.523 -8.474 0.117 1.00 89.19 72 ASN A O 1
ATOM 582 N N . ALA A 1 73 ? 2.038 -10.136 0.446 1.00 91.56 73 ALA A N 1
ATOM 583 C CA . ALA A 1 73 ? 2.287 -10.799 -0.830 1.00 91.56 73 ALA A CA 1
ATOM 584 C C . ALA A 1 73 ? 1.84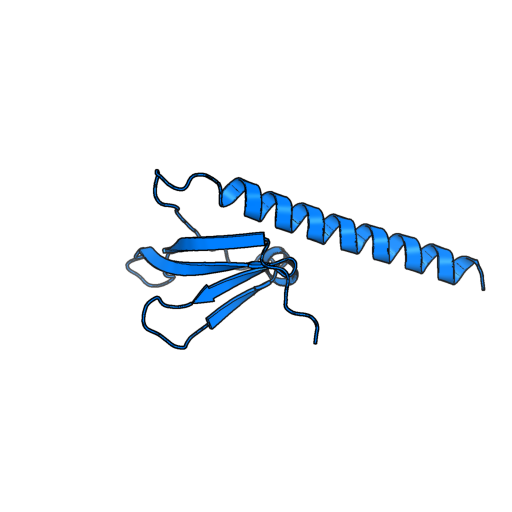2 -9.918 -2.005 1.00 91.56 73 ALA A C 1
ATOM 586 O O . ALA A 1 73 ? 2.612 -9.709 -2.940 1.00 91.56 73 ALA A O 1
ATOM 587 N N . GLU A 1 74 ? 0.646 -9.332 -1.930 1.00 93.19 74 GLU A N 1
ATOM 588 C CA . GLU A 1 74 ? 0.113 -8.488 -3.005 1.00 93.19 74 GLU A CA 1
ATOM 589 C C . GLU A 1 74 ? 0.892 -7.183 -3.178 1.00 93.19 74 GLU A C 1
ATOM 591 O O . GLU A 1 74 ? 1.207 -6.800 -4.305 1.00 93.19 74 GLU A O 1
ATOM 596 N N . ILE A 1 75 ? 1.273 -6.514 -2.085 1.00 91.75 75 ILE A N 1
ATOM 597 C CA . ILE A 1 75 ? 2.112 -5.307 -2.135 1.00 91.75 75 ILE A CA 1
ATOM 598 C C . ILE A 1 75 ? 3.480 -5.648 -2.733 1.00 91.75 75 ILE A C 1
ATOM 600 O O . ILE A 1 75 ? 3.947 -4.951 -3.638 1.00 91.75 75 ILE A O 1
ATOM 604 N N . THR A 1 76 ? 4.101 -6.740 -2.273 1.00 91.81 76 THR A N 1
ATOM 605 C CA . THR A 1 76 ? 5.374 -7.234 -2.820 1.00 91.81 76 THR A CA 1
ATOM 606 C C . THR A 1 76 ? 5.254 -7.499 -4.317 1.00 91.81 76 THR A C 1
ATOM 608 O O . THR A 1 76 ? 6.072 -7.019 -5.103 1.00 91.81 76 THR A O 1
ATOM 611 N N . MET A 1 77 ? 4.204 -8.203 -4.737 1.00 93.94 77 MET A N 1
ATOM 612 C CA . MET A 1 77 ? 3.980 -8.533 -6.140 1.00 93.94 77 MET A CA 1
ATOM 613 C C . MET A 1 77 ? 3.683 -7.290 -6.987 1.00 93.94 77 MET A C 1
ATOM 615 O O . MET A 1 77 ? 4.182 -7.174 -8.106 1.00 93.94 77 MET A O 1
ATOM 619 N N . GLY A 1 78 ? 2.930 -6.325 -6.454 1.00 92.12 78 GLY A N 1
ATOM 620 C CA . GLY A 1 78 ? 2.708 -5.020 -7.078 1.00 92.12 78 GLY A CA 1
ATOM 621 C C . GLY A 1 78 ? 4.021 -4.277 -7.331 1.00 92.12 78 GLY A C 1
ATOM 622 O O . GLY A 1 78 ? 4.268 -3.821 -8.449 1.00 92.12 78 GLY A O 1
ATOM 623 N N . LEU A 1 79 ? 4.918 -4.246 -6.340 1.00 91.50 79 LEU A N 1
ATOM 624 C CA . LEU A 1 79 ? 6.237 -3.628 -6.477 1.00 91.50 79 LEU A CA 1
ATOM 625 C C . LEU A 1 79 ? 7.113 -4.348 -7.515 1.00 91.50 79 LEU A C 1
ATOM 627 O O . LEU A 1 79 ? 7.801 -3.690 -8.298 1.00 91.50 79 LEU A O 1
ATOM 631 N N . VAL A 1 80 ? 7.097 -5.685 -7.537 1.00 93.69 80 VAL A N 1
ATOM 632 C CA . VAL A 1 80 ? 7.824 -6.488 -8.535 1.00 93.69 80 VAL A CA 1
ATOM 633 C C . VAL A 1 80 ? 7.314 -6.186 -9.943 1.00 93.69 80 VAL A C 1
ATOM 635 O O . VAL A 1 80 ? 8.112 -5.859 -10.822 1.00 93.69 80 VAL A O 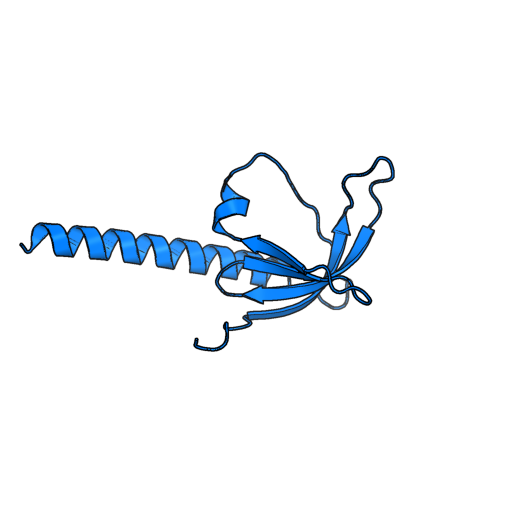1
ATOM 638 N N . ARG A 1 81 ? 5.992 -6.206 -10.155 1.00 93.19 81 ARG A N 1
ATOM 639 C CA . ARG A 1 81 ? 5.369 -5.860 -11.446 1.00 93.19 81 ARG A CA 1
ATOM 640 C C . ARG A 1 81 ? 5.773 -4.456 -11.899 1.00 93.19 81 ARG A C 1
ATOM 642 O O . ARG A 1 81 ? 6.220 -4.292 -13.032 1.00 93.19 81 ARG A O 1
ATOM 649 N N . PHE A 1 82 ? 5.707 -3.474 -11.001 1.00 92.19 82 PHE A N 1
ATOM 650 C CA . PHE A 1 82 ? 6.102 -2.091 -11.278 1.00 92.19 82 PHE A CA 1
ATOM 651 C C . PHE A 1 82 ? 7.582 -1.959 -11.683 1.00 92.19 82 PHE A C 1
ATOM 653 O O . PHE A 1 82 ? 7.925 -1.212 -12.605 1.00 92.19 82 PHE A O 1
ATOM 660 N N . LYS A 1 83 ? 8.487 -2.691 -11.020 1.00 92.00 83 LYS A N 1
ATOM 661 C CA . LYS A 1 83 ? 9.915 -2.721 -11.382 1.00 92.00 83 LYS A CA 1
ATOM 662 C C . LYS A 1 83 ? 10.142 -3.386 -12.742 1.00 92.00 83 LYS A C 1
ATOM 664 O O . LYS A 1 83 ? 10.897 -2.855 -13.554 1.00 92.00 83 LYS A O 1
ATOM 669 N N . ASN A 1 84 ? 9.459 -4.496 -13.010 1.00 94.81 84 ASN A N 1
ATOM 670 C CA . ASN A 1 84 ? 9.576 -5.222 -14.274 1.00 94.81 84 ASN A CA 1
ATOM 671 C C . ASN A 1 84 ? 9.078 -4.384 -15.460 1.00 94.81 84 ASN A C 1
ATOM 673 O O . ASN A 1 84 ? 9.716 -4.362 -16.510 1.00 94.81 84 ASN A O 1
ATOM 677 N N . GLN A 1 85 ? 7.982 -3.639 -15.286 1.00 92.62 85 GLN A N 1
ATOM 678 C CA . GLN A 1 85 ? 7.471 -2.717 -16.305 1.00 92.62 85 GLN A CA 1
ATOM 679 C C . GLN A 1 85 ? 8.487 -1.619 -16.653 1.00 92.62 85 GLN A C 1
ATOM 681 O O . GLN A 1 85 ? 8.728 -1.371 -17.833 1.00 92.62 85 GLN A O 1
ATOM 686 N N . GLN A 1 86 ? 9.132 -1.009 -15.655 1.00 91.69 86 GLN A N 1
ATOM 687 C CA . GLN A 1 86 ? 10.183 -0.009 -15.893 1.00 91.69 86 GLN A CA 1
ATOM 688 C C . GLN A 1 86 ? 11.394 -0.597 -16.621 1.00 91.69 86 GLN A C 1
ATOM 690 O O . GLN A 1 86 ? 11.897 0.013 -17.562 1.00 91.69 86 GLN A O 1
ATOM 695 N N . ALA A 1 87 ? 11.843 -1.791 -16.226 1.00 94.12 87 ALA A N 1
ATOM 696 C CA . ALA A 1 87 ? 12.952 -2.466 -16.897 1.00 94.12 87 ALA A CA 1
ATOM 697 C C . ALA A 1 87 ? 12.631 -2.731 -18.378 1.00 94.12 87 ALA A C 1
ATOM 699 O O . ALA A 1 87 ? 13.431 -2.416 -19.256 1.00 94.12 87 ALA A O 1
ATOM 700 N N . MET A 1 88 ? 11.424 -3.226 -18.668 1.00 94.81 88 MET A N 1
ATOM 701 C CA . MET A 1 88 ? 10.941 -3.446 -20.035 1.00 94.81 88 MET A CA 1
ATOM 702 C C . MET A 1 88 ? 10.892 -2.153 -20.857 1.00 94.81 88 MET A C 1
ATOM 704 O O . MET A 1 88 ? 11.295 -2.146 -22.020 1.00 94.81 88 MET A O 1
ATOM 708 N N . GLN A 1 89 ? 10.407 -1.056 -20.271 1.00 92.94 89 GLN A N 1
ATOM 709 C CA . GLN A 1 89 ? 10.363 0.250 -20.936 1.00 92.94 89 GLN A CA 1
ATOM 710 C C . GLN A 1 89 ? 11.767 0.760 -21.273 1.00 92.94 89 GLN A C 1
ATOM 712 O O . GLN A 1 89 ? 12.000 1.190 -22.402 1.00 92.94 89 GLN A O 1
ATOM 717 N N . LEU A 1 90 ? 12.714 0.647 -20.337 1.00 93.94 90 LEU A N 1
ATOM 718 C CA . LEU A 1 90 ? 14.106 1.041 -20.553 1.00 93.94 90 LEU A CA 1
ATOM 719 C C . LEU A 1 90 ? 14.758 0.236 -21.685 1.00 93.94 90 LEU A C 1
ATOM 721 O O . LEU A 1 90 ? 15.419 0.803 -22.555 1.00 93.94 90 LEU A O 1
ATOM 725 N N . VAL A 1 91 ? 14.549 -1.084 -21.695 1.00 94.75 91 VAL A N 1
ATOM 726 C CA . VAL A 1 91 ? 15.063 -1.965 -22.753 1.00 94.75 91 VAL A CA 1
ATOM 727 C C . VAL A 1 91 ? 14.496 -1.554 -24.112 1.00 94.75 91 VAL A C 1
ATOM 729 O O . VAL A 1 91 ? 15.261 -1.348 -25.053 1.00 94.75 91 VAL A O 1
ATOM 732 N N . ARG A 1 92 ? 13.176 -1.352 -24.216 1.00 94.12 92 ARG A N 1
ATOM 733 C CA . ARG A 1 92 ? 12.524 -0.910 -25.462 1.00 94.12 92 ARG A CA 1
ATOM 734 C C . ARG A 1 92 ? 13.082 0.419 -25.967 1.00 94.12 92 ARG A C 1
ATOM 736 O O . ARG A 1 92 ? 13.421 0.506 -27.142 1.00 94.12 92 ARG A O 1
ATOM 743 N N . ALA A 1 93 ? 13.242 1.404 -25.081 1.00 91.06 93 ALA A N 1
ATOM 744 C CA . ALA A 1 93 ? 13.809 2.707 -25.429 1.00 91.06 93 ALA A CA 1
ATOM 745 C C . ALA A 1 93 ? 15.239 2.585 -25.990 1.00 91.06 93 ALA A C 1
ATOM 747 O O . ALA A 1 93 ? 15.590 3.224 -26.982 1.00 91.06 93 ALA A O 1
ATOM 748 N N . ARG A 1 94 ? 16.064 1.703 -25.410 1.00 89.44 94 ARG A N 1
ATOM 749 C CA . ARG A 1 94 ? 17.422 1.438 -25.909 1.00 89.44 94 ARG A CA 1
ATOM 750 C C . ARG A 1 94 ? 17.425 0.810 -27.303 1.00 89.44 94 ARG A C 1
ATOM 752 O O . ARG A 1 94 ? 18.297 1.136 -28.104 1.00 89.44 94 ARG A O 1
ATOM 759 N N . HIS A 1 95 ? 16.489 -0.094 -27.588 1.00 88.00 95 HIS A N 1
ATOM 760 C CA . HIS A 1 95 ? 16.373 -0.698 -28.916 1.00 88.00 95 HIS A CA 1
ATOM 761 C C . HIS A 1 95 ? 15.883 0.306 -29.963 1.00 88.00 95 HIS A C 1
ATOM 763 O O . HIS A 1 95 ? 16.427 0.316 -31.063 1.00 88.00 95 HIS A O 1
ATOM 769 N N . SER A 1 96 ? 14.942 1.193 -29.623 1.00 84.81 96 SER A N 1
ATOM 770 C CA . SER A 1 96 ? 14.481 2.232 -30.553 1.00 84.81 96 SER A CA 1
ATOM 771 C C . SER A 1 96 ? 15.568 3.252 -30.903 1.00 84.81 96 SER A C 1
ATOM 773 O O . SER A 1 96 ? 15.672 3.631 -32.060 1.00 84.81 96 SER A O 1
ATOM 775 N N . CYS A 1 97 ? 16.426 3.649 -29.953 1.00 76.69 97 CYS A N 1
ATOM 776 C CA . CYS A 1 97 ? 17.535 4.578 -30.228 1.00 76.69 97 CYS A CA 1
ATOM 777 C C . CYS A 1 97 ? 18.681 3.966 -31.047 1.00 76.69 97 CYS A C 1
ATOM 779 O O . CYS A 1 97 ? 19.534 4.700 -31.524 1.00 76.69 97 CYS A O 1
ATOM 781 N N . ARG A 1 98 ? 18.761 2.634 -31.147 1.00 71.38 98 ARG A N 1
ATOM 782 C CA . ARG A 1 98 ? 19.786 1.933 -31.942 1.00 71.38 98 ARG A CA 1
ATOM 783 C C . ARG A 1 98 ? 19.338 1.629 -33.371 1.00 71.38 98 ARG A C 1
ATOM 785 O O . ARG A 1 98 ? 20.164 1.205 -34.168 1.00 71.38 98 ARG A O 1
ATOM 792 N N . ALA A 1 99 ? 18.043 1.754 -33.649 1.00 64.81 99 ALA A N 1
ATOM 793 C CA . ALA A 1 99 ? 17.432 1.417 -34.932 1.00 64.81 99 ALA A CA 1
ATOM 794 C C . ALA A 1 99 ? 17.133 2.650 -35.809 1.00 64.81 99 ALA A C 1
ATOM 796 O O . ALA A 1 99 ? 16.591 2.482 -36.899 1.00 64.81 99 ALA A O 1
ATOM 797 N N . GLY A 1 100 ? 17.454 3.856 -35.332 1.00 53.22 100 GLY A N 1
ATOM 798 C CA . GLY A 1 100 ? 17.441 5.108 -36.094 1.00 53.22 100 GLY A CA 1
ATOM 799 C C . GLY A 1 100 ? 18.838 5.697 -36.150 1.00 53.22 100 GLY A C 1
ATOM 800 O O . GLY A 1 100 ? 19.115 6.398 -37.143 1.00 53.22 100 GLY A O 1
#

Secondary structure (DSSP, 8-state):
-PPP-EEEEEEEEEEPSSTT--EEEEEEEEESSEEEEE-TT-S-EEEEEHHHHTS-S----EE--TT-TTHHHHHHHHHHHHHHHHHHHHHHHHHHHH--

Radius of gyration: 16.63 Å; chains: 1; bounding box: 35×26×57 Å

InterPro domains:
  IPR042832 PHLDA family [PTHR15478] (2-55)

pLDDT: mean 85.54, std 11.3, range [41.81, 94.81]